Protein AF-A0A920JK37-F1 (afdb_monomer_lite)

Structure (mmCIF, N/CA/C/O backbone):
data_AF-A0A920JK37-F1
#
_entry.id   AF-A0A920JK37-F1
#
loop_
_atom_site.group_PDB
_atom_site.id
_atom_site.type_symbol
_atom_site.label_atom_id
_atom_site.label_alt_id
_atom_site.label_comp_id
_atom_site.label_asym_id
_atom_site.label_entity_id
_atom_site.label_seq_id
_atom_site.pdbx_PDB_ins_code
_atom_site.Cartn_x
_atom_site.Cartn_y
_atom_site.Cartn_z
_atom_site.occupancy
_atom_site.B_iso_or_equiv
_atom_site.auth_seq_id
_atom_site.auth_comp_id
_atom_site.auth_asym_id
_atom_site.auth_atom_id
_atom_site.pdbx_PDB_model_num
ATOM 1 N N . MET A 1 1 ? -5.359 22.836 1.607 1.00 50.97 1 MET A N 1
ATOM 2 C CA . MET A 1 1 ? -4.288 22.223 0.797 1.00 50.97 1 MET A CA 1
ATOM 3 C C . MET A 1 1 ? -4.787 20.856 0.390 1.00 50.97 1 MET A C 1
ATOM 5 O O . MET A 1 1 ? -5.221 20.124 1.267 1.00 50.97 1 MET A O 1
ATOM 9 N N . SER A 1 2 ? -4.868 20.580 -0.910 1.00 63.22 2 SER A N 1
ATOM 10 C CA . SER A 1 2 ? -5.147 19.224 -1.387 1.00 63.22 2 SER A CA 1
ATOM 11 C C . SER A 1 2 ? -3.805 18.534 -1.539 1.00 63.22 2 SER A C 1
ATOM 13 O O . SER A 1 2 ? -2.957 19.050 -2.267 1.00 63.22 2 SER A O 1
ATOM 15 N N . ASP A 1 3 ? -3.615 17.405 -0.866 1.00 80.00 3 ASP A N 1
ATOM 16 C CA . ASP A 1 3 ? -2.517 16.505 -1.201 1.00 80.00 3 ASP A CA 1
ATOM 17 C C . ASP A 1 3 ? -2.767 15.959 -2.621 1.00 80.00 3 ASP A C 1
ATOM 19 O O . ASP A 1 3 ? -3.921 15.845 -3.051 1.00 80.00 3 ASP A O 1
ATOM 23 N N . ASN A 1 4 ? -1.690 15.741 -3.382 1.00 87.44 4 ASN A N 1
ATOM 24 C CA . ASN A 1 4 ? -1.694 15.382 -4.809 1.00 87.44 4 ASN A CA 1
ATOM 25 C C . ASN A 1 4 ? -2.420 14.043 -5.102 1.00 87.44 4 ASN A C 1
ATOM 27 O O . ASN A 1 4 ? -3.090 13.460 -4.250 1.00 87.44 4 ASN A O 1
ATOM 31 N N . LEU A 1 5 ? -2.294 13.531 -6.332 1.00 91.19 5 LEU A N 1
ATOM 32 C CA . LEU A 1 5 ? -2.861 12.239 -6.733 1.00 91.19 5 LEU A CA 1
ATOM 33 C C . LEU A 1 5 ? -2.364 11.102 -5.828 1.00 91.19 5 LEU A C 1
ATOM 35 O O . LEU A 1 5 ? -1.162 10.926 -5.639 1.00 91.19 5 LEU A O 1
ATOM 39 N N . HIS A 1 6 ? -3.302 10.322 -5.300 1.00 91.50 6 HIS A N 1
ATOM 40 C CA . HIS A 1 6 ? -3.025 9.180 -4.437 1.00 91.50 6 HIS A CA 1
ATOM 41 C C . HIS A 1 6 ? -4.039 8.061 -4.679 1.00 91.50 6 HIS A C 1
ATOM 43 O O . HIS A 1 6 ? -5.192 8.305 -5.036 1.00 91.50 6 HIS A O 1
ATOM 49 N N . TYR A 1 7 ? -3.605 6.823 -4.445 1.00 92.44 7 TYR A N 1
ATOM 50 C CA . TYR A 1 7 ? -4.491 5.667 -4.385 1.00 92.44 7 TYR A CA 1
ATOM 51 C C . TYR A 1 7 ? -4.908 5.434 -2.937 1.00 92.44 7 TYR A C 1
ATOM 53 O O . TYR A 1 7 ? -4.065 5.288 -2.054 1.00 92.44 7 TYR A O 1
ATOM 61 N N . ALA A 1 8 ? -6.213 5.382 -2.690 1.00 92.62 8 ALA A N 1
ATOM 62 C CA . ALA A 1 8 ? -6.761 5.078 -1.378 1.00 92.62 8 ALA A CA 1
ATOM 63 C C . ALA A 1 8 ? -8.045 4.263 -1.508 1.00 92.62 8 ALA A C 1
ATOM 65 O O . ALA A 1 8 ? -8.753 4.315 -2.515 1.00 92.62 8 ALA A O 1
ATOM 66 N N . LYS A 1 9 ? -8.356 3.509 -0.456 1.00 91.88 9 LYS A N 1
ATOM 67 C CA . LYS A 1 9 ? -9.585 2.732 -0.353 1.00 91.88 9 LYS A CA 1
ATOM 68 C C . LYS A 1 9 ? -10.116 2.826 1.068 1.00 91.88 9 LYS A C 1
ATOM 70 O O . LYS A 1 9 ? -9.382 2.585 2.020 1.00 91.88 9 LYS A O 1
ATOM 75 N N . ASN A 1 10 ? -11.409 3.110 1.202 1.00 91.31 10 ASN A N 1
ATOM 76 C CA . ASN A 1 10 ? -12.090 2.962 2.483 1.00 91.31 10 ASN A CA 1
ATOM 77 C C . ASN A 1 10 ? -12.168 1.474 2.835 1.00 91.31 10 ASN A C 1
ATOM 79 O O . ASN A 1 10 ? -12.691 0.673 2.055 1.00 91.31 10 ASN A O 1
ATOM 83 N N . ILE A 1 11 ? -11.664 1.110 4.009 1.00 90.50 11 ILE A N 1
ATOM 84 C CA . ILE A 1 11 ? -11.654 -0.266 4.504 1.00 90.50 11 ILE A CA 1
ATOM 85 C C . ILE A 1 11 ? -12.287 -0.337 5.892 1.00 90.50 11 ILE A C 1
ATOM 87 O O . ILE A 1 11 ? -12.285 0.634 6.645 1.00 90.50 11 ILE A O 1
ATOM 91 N N . LYS A 1 12 ? -12.821 -1.510 6.229 1.00 92.44 12 LYS A N 1
ATOM 92 C CA . LYS A 1 12 ? -13.076 -1.897 7.617 1.00 92.44 12 LYS A CA 1
ATOM 93 C C . LYS A 1 12 ? -11.927 -2.792 8.053 1.00 92.44 12 LYS A C 1
ATOM 95 O O . LYS A 1 12 ? -11.460 -3.594 7.242 1.00 92.44 12 LYS A O 1
ATOM 100 N N . LEU A 1 13 ? -11.490 -2.658 9.303 1.00 94.81 13 LEU A N 1
ATOM 101 C CA . LEU A 1 13 ? -10.528 -3.602 9.858 1.00 94.81 13 LEU A CA 1
ATOM 102 C C . LEU A 1 13 ? -11.118 -5.021 9.766 1.00 94.81 13 LEU A C 1
ATOM 104 O O . LEU A 1 13 ? -12.292 -5.202 10.104 1.00 94.81 13 LEU A O 1
ATOM 108 N N . PRO A 1 14 ? -10.358 -6.008 9.260 1.00 95.00 14 PRO A N 1
ATOM 109 C CA . PRO A 1 14 ? -10.853 -7.375 9.112 1.00 95.00 14 PRO A CA 1
ATOM 110 C C . PRO A 1 14 ? -10.969 -8.117 10.453 1.00 95.00 14 PRO A C 1
ATOM 112 O O . PRO A 1 14 ? -11.637 -9.146 10.509 1.00 95.00 14 PRO A O 1
ATOM 115 N N . GLY A 1 15 ? -10.332 -7.600 11.510 1.00 95.56 15 GLY A N 1
ATOM 116 C CA . GLY A 1 15 ? -10.330 -8.151 12.863 1.00 95.56 15 GLY A CA 1
ATOM 117 C C . GLY A 1 15 ? -10.766 -7.126 13.912 1.00 95.56 15 GLY A C 1
ATOM 118 O O . GLY A 1 15 ? -11.523 -6.191 13.627 1.00 95.56 15 GLY A O 1
ATOM 119 N N . LYS A 1 16 ? -10.297 -7.303 15.148 1.00 97.25 16 LYS A N 1
ATOM 120 C CA . LYS A 1 16 ? -10.629 -6.407 16.265 1.00 97.25 16 LYS A CA 1
ATOM 121 C C . LYS A 1 16 ? -9.786 -5.137 16.239 1.00 97.25 16 LYS A C 1
ATOM 123 O O . LYS A 1 16 ? -8.656 -5.122 15.765 1.00 97.25 16 LYS A O 1
ATOM 128 N N . ILE A 1 17 ? -10.322 -4.055 16.796 1.00 95.75 17 ILE A N 1
ATOM 129 C CA . ILE A 1 17 ? -9.643 -2.750 16.797 1.00 95.75 17 ILE A CA 1
ATOM 130 C C . ILE A 1 17 ? -8.341 -2.728 17.612 1.00 95.75 17 ILE A C 1
ATOM 132 O O . ILE A 1 17 ? -7.543 -1.825 17.416 1.00 95.75 17 ILE A O 1
ATOM 136 N N . ASP A 1 18 ? -8.156 -3.671 18.537 1.00 96.25 18 ASP A N 1
ATOM 137 C CA . ASP A 1 18 ? -7.009 -3.795 19.442 1.00 96.25 18 ASP A CA 1
ATOM 138 C C . ASP A 1 18 ? -6.019 -4.899 19.031 1.00 96.25 18 ASP A C 1
ATOM 140 O O . ASP A 1 18 ? -5.078 -5.194 19.765 1.00 96.25 18 ASP A O 1
ATOM 144 N N . GLU A 1 19 ? -6.220 -5.507 17.861 1.00 97.31 19 GLU A N 1
ATOM 145 C CA . GLU A 1 19 ? -5.265 -6.436 17.261 1.00 97.31 19 GLU A CA 1
ATOM 146 C C . GLU A 1 19 ? -4.151 -5.684 16.522 1.00 97.31 19 GLU A C 1
ATOM 148 O O . GLU A 1 19 ? -4.308 -4.536 16.105 1.00 97.31 19 GLU A O 1
ATOM 153 N N . SER A 1 20 ? -3.015 -6.360 16.340 1.00 97.25 20 SER A N 1
ATOM 154 C CA . SER A 1 20 ? -1.926 -5.855 15.511 1.00 97.25 20 SER A CA 1
ATOM 155 C C . SER A 1 20 ? -2.077 -6.343 14.074 1.00 97.25 20 SER A C 1
ATOM 157 O O . SER A 1 20 ? -2.420 -7.503 13.838 1.00 97.25 20 SER A O 1
ATOM 159 N N . TYR A 1 21 ? -1.811 -5.461 13.115 1.00 97.75 21 TYR A N 1
ATOM 160 C CA . TYR A 1 21 ? -2.040 -5.709 11.698 1.00 97.75 21 TYR A CA 1
ATOM 161 C C . TYR A 1 21 ? -0.741 -5.677 10.899 1.00 97.75 21 TYR A C 1
ATOM 163 O O . TYR A 1 21 ? 0.113 -4.811 11.096 1.00 97.75 21 TYR A O 1
ATOM 171 N N . THR A 1 22 ? -0.648 -6.577 9.923 1.00 98.06 22 THR A N 1
ATOM 172 C CA . THR A 1 22 ? 0.291 -6.447 8.809 1.00 98.06 22 THR A CA 1
ATOM 173 C C . THR A 1 22 ? -0.449 -5.851 7.620 1.00 98.06 22 THR A C 1
ATOM 175 O O . THR A 1 22 ? -1.466 -6.389 7.180 1.00 98.06 22 THR A O 1
ATOM 178 N N . VAL A 1 23 ? 0.056 -4.737 7.093 1.00 97.00 23 VAL A N 1
ATOM 179 C CA . VAL A 1 23 ? -0.464 -4.112 5.874 1.00 97.00 23 VAL A CA 1
ATOM 180 C C . VAL A 1 23 ? 0.525 -4.331 4.745 1.00 97.00 23 VAL A C 1
ATOM 182 O O . VAL A 1 23 ? 1.693 -3.965 4.849 1.00 97.00 23 VAL A O 1
ATOM 185 N N . ILE A 1 24 ? 0.031 -4.914 3.657 1.00 97.94 24 ILE A N 1
ATOM 186 C CA . ILE A 1 24 ? 0.810 -5.180 2.453 1.00 97.94 24 ILE A CA 1
ATOM 187 C C . ILE A 1 24 ? 0.248 -4.324 1.322 1.00 97.94 24 ILE A C 1
ATOM 189 O O . ILE A 1 24 ? -0.931 -4.436 0.983 1.00 97.94 24 ILE A O 1
ATOM 193 N N . PHE A 1 25 ? 1.101 -3.501 0.7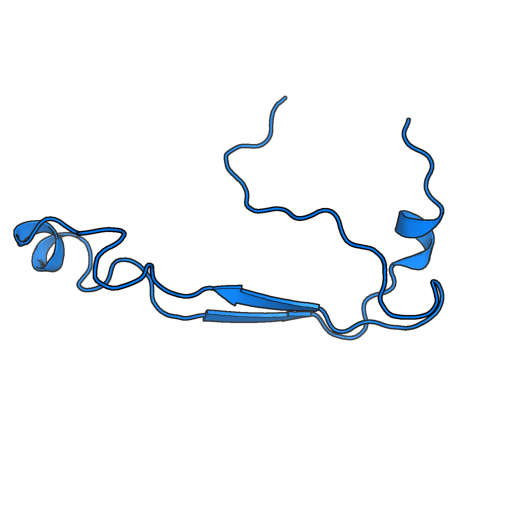23 1.00 97.19 25 PHE A N 1
ATOM 194 C CA . PHE A 1 25 ? 0.823 -2.847 -0.550 1.00 97.19 25 PHE A CA 1
ATOM 195 C C . PHE A 1 25 ? 1.499 -3.642 -1.659 1.00 97.19 25 PHE A C 1
ATOM 197 O O . PHE A 1 25 ? 2.713 -3.825 -1.634 1.00 97.19 25 PHE A O 1
ATOM 204 N N . GLU A 1 26 ? 0.713 -4.099 -2.631 1.00 96.94 26 GLU A N 1
ATOM 205 C CA . GLU A 1 26 ? 1.221 -4.705 -3.860 1.00 96.94 26 GLU A CA 1
ATOM 206 C C . GLU A 1 26 ? 0.958 -3.749 -5.022 1.00 96.94 26 GLU A C 1
ATOM 208 O O . GLU A 1 26 ? -0.193 -3.511 -5.396 1.00 96.94 26 GLU A O 1
ATOM 213 N N . ILE A 1 27 ? 2.027 -3.199 -5.589 1.00 95.31 27 ILE A N 1
ATOM 214 C CA . ILE A 1 27 ? 1.986 -2.374 -6.793 1.00 95.31 27 ILE A CA 1
ATOM 215 C C . ILE A 1 27 ? 2.256 -3.300 -7.970 1.00 95.31 27 ILE A C 1
ATOM 217 O O . ILE A 1 27 ? 3.236 -4.042 -7.977 1.00 95.31 27 ILE A O 1
ATOM 221 N N . ARG A 1 28 ? 1.362 -3.294 -8.957 1.00 93.00 28 ARG A N 1
ATOM 222 C CA . ARG A 1 28 ? 1.477 -4.127 -10.157 1.00 93.00 28 ARG A CA 1
ATOM 223 C C . ARG A 1 28 ? 1.446 -3.239 -11.395 1.00 93.00 28 ARG A C 1
ATOM 225 O O . ARG A 1 28 ? 0.753 -2.218 -11.369 1.00 93.00 28 ARG A O 1
ATOM 232 N N . PRO A 1 29 ? 2.157 -3.618 -12.469 1.00 92.06 29 PRO A N 1
ATOM 233 C CA . PRO A 1 29 ? 2.040 -2.915 -13.734 1.00 92.06 29 PRO A CA 1
ATOM 234 C C . PRO A 1 29 ? 0.590 -2.942 -14.248 1.00 92.06 29 PRO A C 1
ATOM 236 O O . PRO A 1 29 ? -0.168 -3.862 -13.906 1.00 92.06 29 PRO A O 1
ATOM 239 N N . PRO A 1 30 ? 0.202 -1.960 -15.083 1.00 90.75 30 PRO A N 1
ATOM 240 C CA . PRO A 1 30 ? -1.055 -2.009 -15.825 1.00 90.75 30 PRO A CA 1
ATOM 241 C C . PRO A 1 30 ? -1.163 -3.308 -16.627 1.00 90.75 30 PRO A C 1
ATOM 243 O O . PRO A 1 30 ? -0.146 -3.888 -17.021 1.00 90.75 30 PRO A O 1
ATOM 246 N N . LYS A 1 31 ? -2.384 -3.766 -16.919 1.00 87.75 31 LYS A N 1
ATOM 247 C CA . LYS A 1 31 ? -2.539 -4.894 -17.848 1.00 87.75 31 LYS A CA 1
ATOM 248 C C . LYS A 1 31 ? -2.045 -4.491 -19.242 1.00 87.75 31 LYS A C 1
ATOM 250 O O . LYS A 1 31 ? -2.097 -3.316 -19.601 1.00 87.75 31 LYS A O 1
ATOM 255 N N . ASN A 1 32 ? -1.577 -5.475 -20.017 1.00 78.88 32 ASN A N 1
ATOM 256 C CA . ASN A 1 32 ? -0.857 -5.288 -21.290 1.00 78.88 32 ASN A CA 1
ATOM 257 C C . ASN A 1 32 ? -1.618 -4.492 -22.378 1.00 78.88 32 ASN A C 1
ATOM 259 O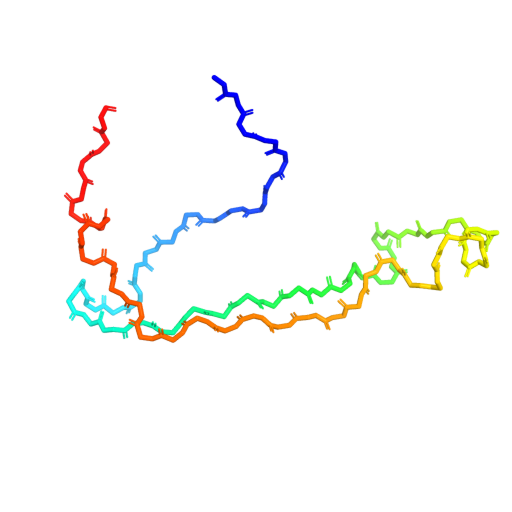 O . ASN A 1 32 ? -1.035 -4.164 -23.407 1.00 78.88 32 ASN A O 1
ATOM 263 N N . ASP A 1 33 ? -2.891 -4.181 -22.164 1.00 83.94 33 ASP A N 1
ATOM 264 C CA . ASP A 1 33 ? -3.804 -3.467 -23.055 1.00 83.94 33 ASP A CA 1
ATOM 265 C C . ASP A 1 33 ? -4.466 -2.226 -22.418 1.00 83.94 33 ASP A C 1
ATOM 267 O O . ASP A 1 33 ? -5.145 -1.474 -23.114 1.00 83.94 33 ASP A O 1
ATOM 271 N N . GLU A 1 34 ? -4.258 -1.973 -21.122 1.00 90.44 34 GLU A N 1
ATOM 272 C CA . GLU A 1 34 ? -4.852 -0.832 -20.408 1.00 90.44 34 GLU A CA 1
ATOM 273 C C . GLU A 1 34 ? -3.998 0.440 -20.529 1.00 90.44 34 GLU A C 1
ATOM 275 O O . GLU A 1 34 ? -4.533 1.550 -20.516 1.00 90.44 34 GLU A O 1
ATOM 280 N N . LEU A 1 35 ? -2.672 0.292 -20.649 1.00 90.69 35 LEU A N 1
ATOM 281 C CA . LEU A 1 35 ? -1.742 1.415 -20.764 1.00 90.69 35 LEU A CA 1
ATOM 282 C C . LEU A 1 35 ? -0.505 1.046 -21.591 1.00 90.69 35 LEU A C 1
ATOM 284 O O . LEU A 1 35 ? 0.144 0.031 -21.349 1.00 90.69 35 LEU A O 1
ATOM 288 N N . GLY A 1 36 ? -0.159 1.906 -22.550 1.00 88.06 36 GLY A N 1
ATOM 289 C CA . GLY A 1 36 ? 1.022 1.761 -23.397 1.00 88.06 36 GLY A CA 1
ATOM 290 C C . GLY A 1 36 ? 2.064 2.847 -23.142 1.00 88.06 36 GLY A C 1
ATOM 291 O O . GLY A 1 36 ? 1.735 3.968 -22.761 1.00 88.06 36 GLY A O 1
ATOM 292 N N . MET A 1 37 ? 3.327 2.515 -23.408 1.00 88.50 37 MET A N 1
ATOM 293 C CA . MET A 1 37 ? 4.440 3.463 -23.447 1.00 88.50 37 MET A CA 1
ATOM 294 C C . MET A 1 37 ? 4.894 3.647 -24.890 1.00 88.50 37 MET A C 1
ATOM 296 O O . MET A 1 37 ? 5.028 2.663 -25.630 1.00 88.50 37 MET A O 1
ATOM 300 N N . HIS A 1 38 ? 5.145 4.899 -25.273 1.00 93.31 38 HIS A N 1
ATOM 301 C CA . HIS A 1 38 ? 5.756 5.226 -26.555 1.00 93.31 38 HIS A CA 1
ATOM 302 C C . HIS A 1 38 ? 7.047 4.419 -26.757 1.00 93.31 38 HIS A C 1
ATOM 304 O O . HIS A 1 38 ? 7.817 4.200 -25.821 1.00 93.31 38 HIS A O 1
ATOM 310 N N . TYR A 1 39 ? 7.252 3.913 -27.974 1.00 92.06 39 TYR A N 1
ATOM 311 C CA . TYR A 1 39 ? 8.323 2.954 -28.254 1.00 92.06 39 TYR A CA 1
ATOM 312 C C . TYR A 1 39 ? 9.715 3.535 -27.987 1.00 92.06 39 TYR A C 1
ATOM 314 O O . TYR A 1 39 ? 10.551 2.877 -27.378 1.00 92.06 39 TYR A O 1
ATOM 322 N N . ASP A 1 40 ? 9.947 4.777 -28.402 1.00 95.94 40 ASP A N 1
ATOM 323 C CA . ASP A 1 40 ? 11.196 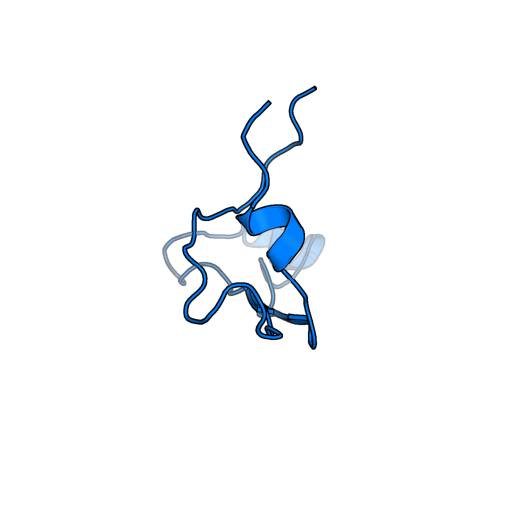5.506 -28.193 1.00 95.94 40 ASP A CA 1
ATOM 324 C C . ASP A 1 40 ? 11.480 5.760 -26.706 1.00 95.94 40 ASP A C 1
ATOM 326 O O . ASP A 1 40 ? 12.627 5.645 -26.273 1.00 95.94 40 ASP A O 1
ATOM 330 N N . TRP A 1 41 ? 10.442 5.996 -25.898 1.00 94.75 41 TRP A N 1
ATOM 331 C CA . TRP A 1 41 ? 10.595 6.202 -24.454 1.00 94.75 41 TRP A CA 1
ATOM 332 C C . TRP A 1 41 ? 11.145 4.975 -23.732 1.00 94.75 41 TRP A C 1
ATOM 334 O O . TRP A 1 41 ? 11.823 5.131 -22.718 1.00 94.75 41 TRP A O 1
ATOM 344 N N . ARG A 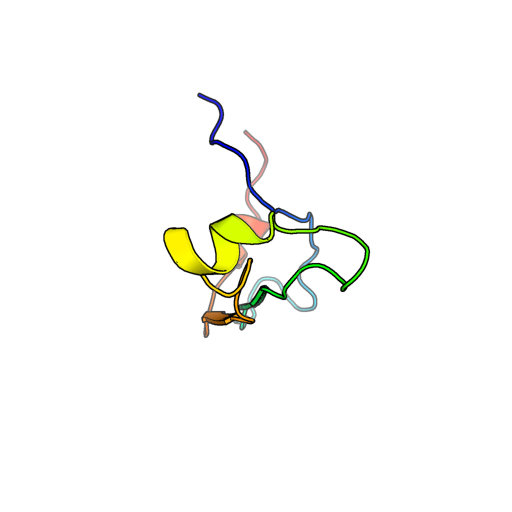1 42 ? 10.946 3.770 -24.285 1.00 90.69 42 ARG A N 1
ATOM 345 C CA . ARG A 1 42 ? 11.515 2.537 -23.715 1.00 90.69 42 ARG A CA 1
ATOM 346 C C . ARG A 1 42 ? 13.041 2.524 -23.672 1.00 90.69 42 ARG A C 1
ATOM 348 O O . ARG A 1 42 ? 13.641 1.727 -22.955 1.00 90.69 42 ARG A O 1
ATOM 355 N N . TYR A 1 43 ? 13.666 3.371 -24.482 1.00 93.25 43 TYR A N 1
ATOM 356 C CA . TYR A 1 43 ? 15.115 3.468 -24.603 1.00 93.25 43 TYR A CA 1
ATOM 357 C C . TYR A 1 43 ? 15.669 4.741 -23.968 1.00 93.25 43 TYR A C 1
ATOM 359 O O . TYR A 1 43 ? 16.836 4.756 -23.585 1.00 93.25 43 TYR A O 1
ATOM 367 N N . THR A 1 44 ? 14.863 5.803 -23.878 1.00 95.75 44 THR A N 1
ATOM 368 C CA . THR A 1 44 ? 15.311 7.125 -23.415 1.00 95.75 44 THR A CA 1
ATOM 369 C C . THR A 1 44 ? 14.884 7.464 -21.991 1.00 95.75 44 THR A C 1
ATOM 371 O O . THR A 1 44 ? 15.532 8.303 -21.370 1.00 95.75 44 THR A O 1
ATOM 374 N N . VAL A 1 45 ? 13.825 6.833 -21.476 1.00 92.81 45 VAL A N 1
ATOM 375 C CA . VAL A 1 45 ? 13.285 7.089 -20.134 1.00 92.81 45 VAL A CA 1
ATOM 376 C C . VAL A 1 45 ? 13.462 5.856 -19.257 1.00 92.81 45 VAL A C 1
ATOM 378 O O . VAL A 1 45 ? 14.284 5.873 -18.347 1.00 92.81 45 VAL A O 1
ATOM 381 N N . ASP A 1 46 ? 12.729 4.783 -19.555 1.00 91.12 46 ASP A N 1
ATOM 382 C CA . ASP A 1 46 ? 12.830 3.496 -18.862 1.00 91.12 46 ASP A CA 1
ATOM 383 C C . ASP A 1 46 ? 12.234 2.386 -19.734 1.00 91.12 46 ASP A C 1
ATOM 385 O O . ASP A 1 46 ? 11.324 2.641 -20.519 1.00 91.12 46 ASP A O 1
ATOM 389 N N . LYS A 1 47 ? 12.721 1.151 -19.597 1.00 88.75 47 LYS A N 1
ATOM 390 C CA . LYS A 1 47 ? 12.264 -0.013 -20.370 1.00 88.75 47 LYS A CA 1
ATOM 391 C C . LYS A 1 47 ? 10.848 -0.450 -20.001 1.00 88.75 47 LYS A C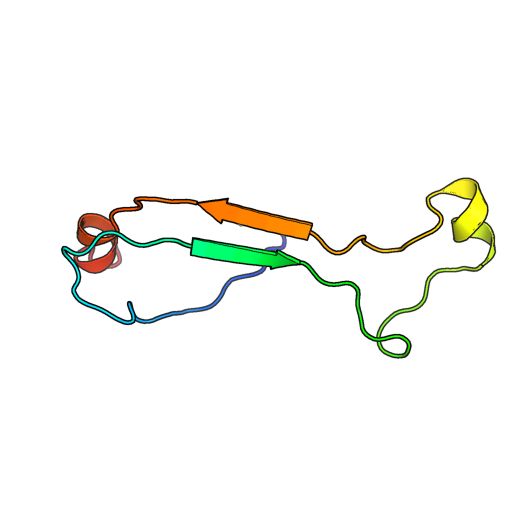 1
ATOM 393 O O . LYS A 1 47 ? 10.147 -1.002 -20.854 1.00 88.75 47 LYS A O 1
ATOM 398 N N . GLU A 1 48 ? 10.451 -0.237 -18.750 1.00 86.50 48 GLU A N 1
ATOM 399 C CA . GLU A 1 48 ? 9.173 -0.667 -18.184 1.00 86.50 48 GLU A CA 1
ATOM 400 C C . GLU A 1 48 ? 8.418 0.530 -17.589 1.00 86.50 48 GLU A C 1
ATOM 402 O O . GLU A 1 48 ? 9.024 1.464 -17.078 1.00 86.50 48 GLU A O 1
ATOM 407 N N . LEU A 1 49 ? 7.080 0.511 -17.650 1.00 87.81 49 LEU A N 1
ATOM 408 C CA . LEU A 1 49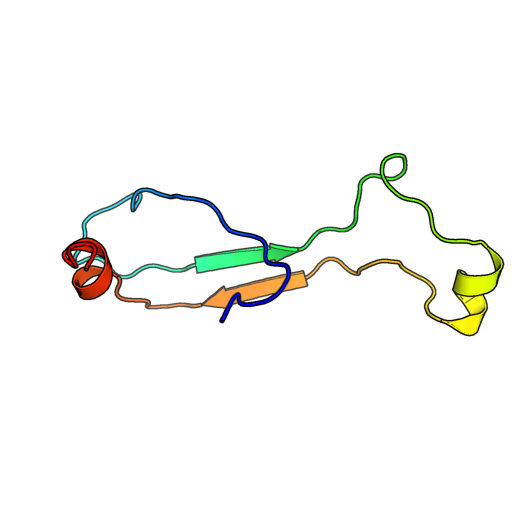 ? 6.249 1.575 -17.063 1.00 87.81 49 LEU A CA 1
ATOM 409 C C . LEU A 1 49 ? 6.289 1.567 -15.532 1.00 87.81 49 LEU A C 1
ATOM 411 O O . LEU A 1 49 ? 6.271 2.623 -14.911 1.00 87.81 49 LEU A O 1
ATOM 415 N N . ILE A 1 50 ? 6.265 0.372 -14.943 1.00 88.44 50 ILE A N 1
ATOM 416 C CA . ILE A 1 50 ? 6.347 0.112 -13.507 1.00 88.44 50 ILE A CA 1
ATOM 417 C C . ILE A 1 50 ? 6.789 -1.341 -13.341 1.00 88.44 50 ILE A C 1
ATOM 419 O O . ILE A 1 50 ? 6.300 -2.224 -14.052 1.00 88.44 50 ILE A O 1
ATOM 423 N N . VAL A 1 51 ? 7.665 -1.587 -12.374 1.00 89.06 51 VAL A N 1
ATOM 424 C CA . VAL A 1 51 ? 8.011 -2.937 -11.919 1.00 89.06 51 VAL A CA 1
ATOM 425 C C . VAL A 1 51 ? 7.049 -3.319 -10.795 1.00 89.06 51 VAL A C 1
ATOM 427 O O . VAL A 1 51 ? 6.614 -2.464 -10.024 1.00 89.06 51 VAL A O 1
ATOM 430 N N . ALA A 1 52 ? 6.683 -4.596 -10.690 1.00 93.62 52 ALA A N 1
ATOM 431 C CA . ALA A 1 52 ? 5.880 -5.041 -9.558 1.00 93.62 52 ALA A CA 1
ATOM 432 C C . ALA A 1 52 ? 6.667 -4.883 -8.244 1.00 93.62 52 ALA A C 1
ATOM 434 O O . ALA A 1 52 ? 7.784 -5.386 -8.124 1.00 93.62 52 ALA A O 1
ATOM 435 N N . GLU A 1 53 ? 6.062 -4.239 -7.249 1.00 95.62 53 GLU A N 1
ATOM 436 C CA . GLU A 1 53 ? 6.683 -3.972 -5.951 1.00 95.62 53 GLU A CA 1
ATOM 437 C C . GLU A 1 53 ? 5.760 -4.363 -4.799 1.00 95.62 53 GLU A C 1
ATOM 439 O O . GLU A 1 53 ? 4.531 -4.301 -4.900 1.00 95.62 53 GLU A O 1
ATOM 444 N N . ARG A 1 54 ? 6.365 -4.764 -3.679 1.00 97.50 54 ARG A N 1
ATOM 445 C CA . ARG A 1 54 ? 5.656 -5.145 -2.460 1.00 97.50 54 ARG A CA 1
ATOM 446 C C . ARG A 1 54 ? 6.246 -4.420 -1.261 1.00 97.50 54 ARG A C 1
ATOM 448 O O . ARG A 1 54 ? 7.427 -4.575 -0.963 1.00 97.50 54 ARG A O 1
ATOM 455 N N . PHE A 1 55 ? 5.393 -3.707 -0.538 1.00 97.94 55 PHE A N 1
ATOM 456 C CA . PHE A 1 55 ? 5.737 -3.047 0.716 1.00 97.94 55 PHE A CA 1
ATOM 457 C C . PHE A 1 55 ? 4.959 -3.693 1.846 1.00 97.94 55 PHE A C 1
ATOM 459 O O . PHE A 1 55 ? 3.742 -3.839 1.753 1.00 97.94 55 PHE A O 1
ATOM 466 N N . GLU A 1 56 ? 5.655 -4.069 2.910 1.00 98.50 56 GLU A N 1
ATOM 467 C CA . GLU A 1 56 ? 5.058 -4.741 4.054 1.00 98.50 56 GLU A CA 1
ATOM 468 C C . GLU A 1 56 ? 5.347 -3.958 5.330 1.00 98.50 56 GLU A C 1
ATOM 470 O O . GLU A 1 56 ? 6.499 -3.722 5.694 1.00 98.50 56 GLU A O 1
ATOM 475 N N . PHE A 1 57 ? 4.277 -3.557 6.005 1.00 98.12 57 PHE A N 1
ATOM 476 C CA . PHE A 1 57 ? 4.317 -2.850 7.272 1.00 98.12 57 PHE A CA 1
ATOM 477 C C . PHE A 1 57 ? 3.750 -3.772 8.334 1.00 98.12 57 PHE A C 1
ATOM 479 O O . PHE A 1 57 ? 2.557 -4.075 8.338 1.00 98.12 57 PHE A O 1
ATOM 486 N N . ASN A 1 58 ? 4.626 -4.246 9.207 1.00 98.06 58 ASN A N 1
ATOM 487 C CA . ASN A 1 58 ? 4.280 -5.199 10.243 1.00 98.06 58 ASN A CA 1
ATOM 488 C C . ASN A 1 58 ? 3.951 -4.493 11.555 1.00 98.06 58 ASN A C 1
ATOM 490 O O . ASN A 1 58 ? 4.457 -3.409 11.845 1.00 98.06 58 ASN A O 1
ATOM 494 N N . ASN A 1 59 ? 3.158 -5.179 12.373 1.00 97.50 59 ASN A N 1
ATOM 495 C CA . ASN A 1 59 ? 2.910 -4.820 13.760 1.00 97.50 59 ASN A CA 1
ATOM 496 C C . ASN A 1 59 ? 2.232 -3.443 13.963 1.00 97.50 59 ASN A C 1
ATOM 498 O O . ASN A 1 59 ? 2.517 -2.741 14.935 1.00 97.50 59 ASN A O 1
ATOM 502 N N . LEU A 1 60 ? 1.346 -3.047 13.039 1.00 97.38 60 LEU A N 1
ATOM 503 C CA . LEU A 1 60 ? 0.630 -1.769 13.075 1.00 97.38 60 LEU A CA 1
ATOM 504 C C . LEU A 1 60 ? -0.566 -1.812 14.035 1.00 97.38 60 LEU A C 1
ATOM 506 O O . LEU A 1 60 ? -1.333 -2.775 14.034 1.00 97.38 60 LEU A O 1
ATOM 510 N N . ASP A 1 61 ? -0.746 -0.742 14.808 1.00 96.75 61 ASP A N 1
ATOM 511 C CA . ASP A 1 61 ? -1.907 -0.515 15.675 1.00 96.75 61 ASP A CA 1
ATOM 512 C C . ASP A 1 61 ? -2.825 0.545 15.043 1.00 96.75 61 ASP A C 1
ATOM 514 O O . ASP A 1 61 ? -2.406 1.673 14.773 1.00 96.75 61 ASP A O 1
ATOM 518 N N . PHE A 1 62 ? -4.084 0.178 14.796 1.00 95.94 62 PHE A N 1
ATOM 519 C CA . PHE A 1 62 ? -5.096 1.067 14.219 1.00 95.94 62 PHE A CA 1
ATOM 520 C C . PHE A 1 62 ? -6.142 1.550 15.224 1.00 95.94 62 PHE A C 1
ATOM 522 O O . PHE A 1 62 ? -7.067 2.266 14.831 1.00 95.94 62 PHE A O 1
ATOM 529 N N . LYS A 1 63 ? -6.023 1.195 16.506 1.00 96.12 63 LYS A N 1
ATOM 530 C CA . LYS A 1 63 ? -7.032 1.467 17.531 1.00 96.12 63 LYS A CA 1
ATOM 531 C C . LYS A 1 63 ? -7.384 2.943 17.613 1.00 96.12 63 LYS A C 1
ATOM 533 O O . LYS A 1 63 ? -8.561 3.288 17.535 1.00 96.12 63 LYS A O 1
ATOM 538 N N . GLU A 1 64 ? -6.378 3.811 17.729 1.00 94.56 64 GLU A N 1
ATOM 539 C CA . GLU A 1 64 ? -6.579 5.260 17.861 1.00 94.56 64 GLU A CA 1
ATOM 540 C C . GLU A 1 64 ? -7.276 5.864 16.638 1.00 94.56 64 GLU A C 1
ATOM 542 O O . GLU A 1 64 ? -8.192 6.677 16.771 1.00 94.56 64 GLU A O 1
ATOM 547 N N . ILE A 1 65 ? -6.891 5.427 15.439 1.00 92.06 65 ILE A N 1
ATOM 548 C CA . ILE A 1 65 ? -7.482 5.914 14.189 1.00 92.06 65 ILE A CA 1
ATOM 549 C C . ILE A 1 65 ? -8.921 5.404 14.048 1.00 92.06 65 ILE A C 1
ATOM 551 O O . ILE A 1 65 ? -9.802 6.167 13.658 1.00 92.06 65 ILE A O 1
ATOM 555 N N . ALA A 1 66 ? -9.186 4.146 14.407 1.00 92.50 66 ALA A N 1
ATOM 556 C CA . ALA A 1 66 ? -10.507 3.533 14.294 1.00 92.50 66 ALA A CA 1
ATOM 557 C C . ALA A 1 66 ? -11.550 4.157 15.239 1.00 92.50 66 ALA A C 1
ATOM 559 O O . ALA A 1 66 ? -12.728 4.221 14.888 1.00 92.50 66 ALA A O 1
ATOM 560 N N . ILE A 1 67 ? -11.134 4.622 16.423 1.00 94.31 67 ILE A N 1
ATOM 561 C CA . ILE A 1 67 ? -12.017 5.315 17.381 1.00 94.31 67 ILE A CA 1
ATOM 562 C C . ILE A 1 67 ? -12.127 6.821 17.116 1.00 94.31 67 ILE A C 1
ATOM 564 O O . ILE A 1 67 ? -12.994 7.486 17.694 1.00 94.31 67 ILE A O 1
ATOM 568 N N . SER A 1 68 ? -11.251 7.369 16.271 1.00 91.94 68 SER A N 1
ATOM 569 C CA . SER A 1 68 ? -11.240 8.790 15.947 1.00 91.94 68 SER A CA 1
ATOM 570 C C . SER A 1 68 ? -12.542 9.193 15.259 1.00 91.94 68 SER A C 1
ATOM 572 O O . SER A 1 68 ? -13.008 8.561 14.309 1.00 91.94 68 SER A O 1
ATOM 574 N N . LYS A 1 69 ? -13.151 10.278 15.742 1.00 84.06 69 LYS A N 1
ATOM 575 C CA . LYS A 1 69 ? -14.306 10.889 15.086 1.00 84.06 69 LYS A CA 1
ATOM 576 C C . LYS A 1 69 ? -13.808 11.907 14.075 1.00 84.06 69 LYS A C 1
ATOM 578 O O . LYS A 1 69 ? -12.876 12.662 14.349 1.00 84.06 69 LYS A O 1
ATOM 583 N N . ARG A 1 70 ? -14.463 11.950 12.916 1.00 76.75 70 ARG A N 1
ATOM 584 C CA . ARG A 1 70 ? -14.220 12.993 11.918 1.00 76.75 70 ARG A CA 1
ATOM 585 C C . ARG A 1 70 ? -14.417 14.362 12.586 1.00 76.75 70 ARG A C 1
ATOM 587 O O . ARG A 1 70 ? -15.453 14.577 13.214 1.00 76.75 70 ARG A O 1
ATOM 594 N N . ARG A 1 71 ? -13.395 15.215 12.503 1.00 62.69 71 ARG A N 1
ATOM 595 C CA . ARG A 1 71 ? -13.460 16.623 12.914 1.00 62.69 71 ARG A CA 1
ATOM 596 C C . ARG A 1 71 ? -14.350 17.424 11.974 1.00 62.69 71 ARG A C 1
ATOM 598 O O . ARG A 1 71 ? -14.383 17.069 10.772 1.00 62.69 71 ARG A O 1
#

Sequence (71 aa):
MSDNLHYAKNIKLPGKIDESYTVIFEIRPPKNDELGMHYDWRYTVDKELIVAERFEFNNLDFKEIAISKRR

Radius of gyration: 18.12 Å; chains: 1; bounding box: 30×30×48 Å

Foldseek 3Di:
DDDDDDDDDDDDDPDDQADFDKDKDWDDADPPPPDDDDPVCCPVPHVGPDDIDMDIDGGDHCNVVVPDDDD

pLDDT: mean 91.28, std 8.29, range [50.97, 98.5]

Secondary structure (DSSP, 8-state):
----S--------SS-TTSEEEEEEEE-PPPTTT----TTHHHHT-SSS---EEEEEEEEE-HHHHHPPP-